Protein AF-A0A8T5H8L2-F1 (afdb_monomer)

Structure (mmCIF, N/CA/C/O backbone):
data_AF-A0A8T5H8L2-F1
#
_entry.id   AF-A0A8T5H8L2-F1
#
loop_
_atom_site.group_PDB
_atom_site.id
_atom_site.type_symbol
_atom_site.label_atom_id
_atom_site.label_alt_id
_atom_site.label_comp_id
_atom_site.label_asym_id
_atom_site.label_entity_id
_atom_site.label_seq_id
_atom_site.pdbx_PDB_ins_code
_atom_site.Cartn_x
_atom_site.Cartn_y
_atom_site.Cartn_z
_atom_site.occupancy
_atom_site.B_iso_or_equiv
_atom_site.auth_seq_id
_atom_site.auth_comp_id
_atom_site.auth_asym_id
_atom_site.auth_atom_id
_atom_site.pdbx_PDB_model_num
ATOM 1 N N . MET A 1 1 ? -27.333 22.807 86.575 1.00 48.19 1 MET A N 1
ATOM 2 C CA . MET A 1 1 ? -26.914 23.305 85.242 1.00 48.19 1 MET A CA 1
ATOM 3 C C . MET A 1 1 ? -27.199 22.240 84.184 1.00 48.19 1 MET A C 1
ATOM 5 O O . MET A 1 1 ? -26.615 21.167 84.299 1.00 48.19 1 MET A O 1
ATOM 9 N N . PRO A 1 2 ? -28.065 22.456 83.177 1.00 49.47 2 PRO A N 1
ATOM 10 C CA . PRO A 1 2 ? -28.245 21.473 82.115 1.00 49.47 2 PRO A CA 1
ATOM 11 C C . PRO A 1 2 ? -27.232 21.721 80.986 1.00 49.47 2 PRO A C 1
ATOM 13 O O . PRO A 1 2 ? -27.142 22.817 80.435 1.00 49.47 2 PRO A O 1
ATOM 16 N N . ARG A 1 3 ? -26.444 20.695 80.639 1.00 57.06 3 ARG A N 1
ATOM 17 C CA . ARG A 1 3 ? -25.504 20.734 79.507 1.00 57.06 3 ARG A CA 1
ATOM 18 C C . ARG A 1 3 ? -26.288 20.785 78.188 1.00 57.06 3 ARG A C 1
ATOM 20 O O . ARG A 1 3 ? -26.987 19.831 77.847 1.00 57.06 3 ARG A O 1
ATOM 27 N N 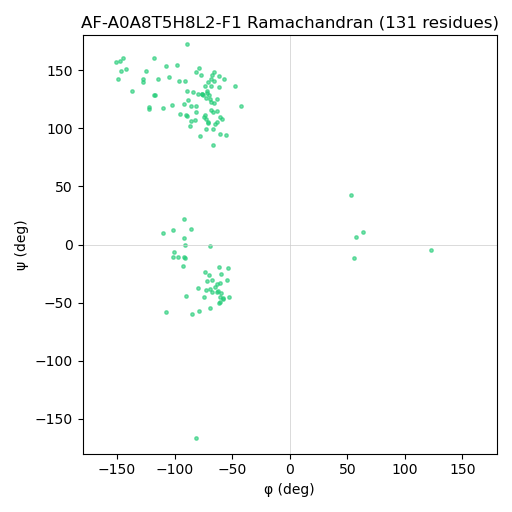. ARG A 1 4 ? -26.150 21.881 77.429 1.00 56.31 4 ARG A N 1
ATOM 28 C CA . ARG A 1 4 ? -26.648 21.995 76.045 1.00 56.31 4 ARG A CA 1
ATOM 29 C C . ARG A 1 4 ? -25.970 20.928 75.181 1.00 56.31 4 ARG A C 1
ATOM 31 O O . ARG A 1 4 ? -24.784 21.033 74.887 1.00 56.31 4 ARG A O 1
ATOM 38 N N . LYS A 1 5 ? -26.721 19.909 74.756 1.00 60.06 5 LYS A N 1
ATOM 39 C CA . LYS A 1 5 ? -26.264 18.968 73.725 1.00 60.06 5 LYS A CA 1
ATOM 40 C C . LYS A 1 5 ? -26.296 19.689 72.375 1.00 60.06 5 LYS A C 1
ATOM 42 O O . LYS A 1 5 ? -27.374 19.970 71.852 1.00 60.06 5 LYS A O 1
ATOM 47 N N . SER A 1 6 ? -25.132 20.023 71.824 1.00 62.78 6 SER A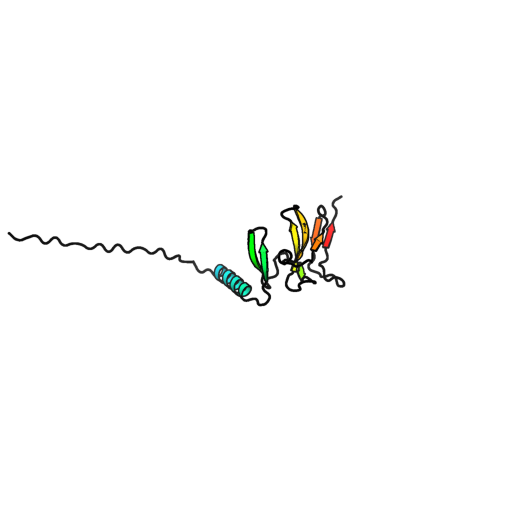 N 1
ATOM 48 C CA . SER A 1 6 ? -25.024 20.521 70.453 1.00 62.78 6 SER A CA 1
ATOM 49 C C . SER A 1 6 ? -25.370 19.385 69.486 1.00 62.78 6 SER A C 1
ATOM 51 O O . SER A 1 6 ? -24.791 18.301 69.529 1.00 62.78 6 SER A O 1
ATOM 53 N N . LYS A 1 7 ? -26.368 19.604 68.623 1.00 62.78 7 LYS A N 1
ATOM 54 C CA . LYS A 1 7 ? -26.701 18.660 67.551 1.00 62.78 7 LYS A CA 1
ATOM 55 C C . LYS A 1 7 ? -25.592 18.725 66.501 1.00 62.78 7 LYS A C 1
ATOM 57 O O . LYS A 1 7 ? -25.532 19.684 65.734 1.00 62.78 7 LYS A O 1
ATOM 62 N N . LEU A 1 8 ? -24.725 17.716 66.468 1.00 64.75 8 LEU A N 1
ATOM 63 C CA . LEU A 1 8 ? -23.799 17.506 65.358 1.00 64.75 8 LEU A CA 1
ATOM 64 C C . LEU A 1 8 ? -24.625 17.219 64.097 1.00 64.75 8 LEU A C 1
ATOM 66 O O . LEU A 1 8 ? -25.337 16.219 64.028 1.00 64.75 8 LEU A O 1
ATOM 70 N N . LYS A 1 9 ? -24.564 18.120 63.113 1.00 60.22 9 LYS A N 1
ATOM 71 C CA . LYS A 1 9 ? -25.113 17.884 61.775 1.00 60.22 9 LYS A CA 1
ATOM 72 C C . LYS A 1 9 ? -24.022 17.235 60.931 1.00 60.22 9 LYS A C 1
ATOM 74 O O . LYS A 1 9 ? -23.043 17.885 60.579 1.00 60.22 9 LYS A O 1
ATOM 79 N N . THR A 1 10 ? -24.189 15.964 60.597 1.00 63.88 10 THR A N 1
ATOM 80 C CA . THR A 1 10 ? -23.358 15.282 59.604 1.00 63.88 10 THR A CA 1
ATOM 81 C C . THR A 1 10 ? -23.761 15.752 58.208 1.00 63.88 10 THR A C 1
ATOM 83 O O . THR A 1 10 ? -24.844 15.443 57.717 1.00 63.88 10 THR A O 1
ATOM 86 N N . VAL A 1 11 ? -22.889 16.525 57.557 1.00 63.75 11 VAL A N 1
ATOM 87 C CA . VAL A 1 11 ? -23.055 16.906 56.149 1.00 63.75 11 VAL A CA 1
ATOM 88 C C . VAL A 1 11 ? -22.528 15.761 55.288 1.00 63.75 11 VAL A C 1
ATOM 90 O O . VAL A 1 11 ? -21.322 15.536 55.204 1.00 63.75 11 VAL A O 1
ATOM 93 N N . GLN A 1 12 ? -23.428 15.010 54.655 1.00 64.81 12 GLN A N 1
ATOM 94 C CA . GLN A 1 12 ? -23.047 13.998 53.671 1.00 64.81 12 GLN A CA 1
ATOM 95 C C . GLN A 1 12 ? -22.700 14.684 52.346 1.00 64.81 12 GLN A C 1
ATOM 97 O O . GLN A 1 12 ? -23.570 14.954 51.517 1.00 64.81 12 GLN A O 1
ATOM 102 N N . ILE A 1 13 ? -21.417 14.976 52.137 1.00 65.81 13 ILE A N 1
ATOM 103 C CA . ILE A 1 13 ? -20.921 15.457 50.845 1.00 65.81 13 ILE A CA 1
ATOM 104 C C . ILE A 1 13 ? -20.940 14.265 49.879 1.00 65.81 13 ILE A C 1
ATOM 106 O O . ILE A 1 13 ? -20.047 13.415 49.900 1.00 65.81 13 ILE A O 1
ATOM 110 N N . LYS A 1 14 ? -21.973 14.171 49.033 1.00 64.56 14 LYS A N 1
ATOM 111 C CA . LYS A 1 14 ? -21.997 13.202 47.928 1.00 64.56 14 LYS A CA 1
ATOM 112 C C . LYS A 1 14 ? -20.858 13.552 46.969 1.00 64.56 14 LYS A C 1
ATOM 114 O O . LYS A 1 14 ? -20.960 14.520 46.220 1.00 64.56 14 LYS A O 1
ATOM 119 N N . LYS A 1 15 ? -19.774 12.768 46.975 1.00 63.94 15 LYS A N 1
ATOM 120 C CA . LYS A 1 15 ? -18.749 12.833 45.923 1.00 63.94 15 LYS A CA 1
ATOM 121 C C . LYS A 1 15 ? -19.432 12.539 44.588 1.00 63.94 15 LYS A C 1
ATOM 123 O O . LYS A 1 15 ? -19.827 11.403 44.328 1.00 63.94 15 LYS A O 1
ATOM 128 N N . ILE A 1 16 ? -19.593 13.565 43.757 1.00 64.12 16 ILE A N 1
ATOM 129 C CA . ILE A 1 16 ? -20.076 13.421 42.385 1.00 64.12 16 ILE A CA 1
ATOM 130 C C . ILE A 1 16 ? -18.982 12.662 41.636 1.00 64.12 16 ILE A C 1
ATOM 132 O O . ILE A 1 16 ? -17.953 13.224 41.268 1.00 64.12 16 ILE A O 1
ATOM 136 N N . THR A 1 17 ? -19.161 11.354 41.467 1.00 65.81 17 THR A N 1
ATOM 137 C CA . THR A 1 17 ? -18.302 10.580 40.574 1.00 65.81 17 THR A CA 1
ATOM 138 C C . THR A 1 17 ? -18.666 11.002 39.158 1.00 65.81 17 THR A C 1
ATOM 140 O O . THR A 1 17 ? -19.743 10.678 38.658 1.00 65.81 17 THR A O 1
ATOM 143 N N . ALA A 1 18 ? -17.800 11.792 38.525 1.00 67.69 18 ALA A N 1
ATOM 144 C CA . ALA A 1 18 ? -17.937 12.147 37.121 1.00 67.69 18 ALA A CA 1
ATOM 145 C C . ALA A 1 18 ? -17.738 10.875 36.288 1.00 67.69 18 ALA A C 1
ATOM 147 O O . ALA A 1 18 ? -16.630 10.531 35.885 1.00 67.69 18 ALA A O 1
ATOM 148 N N . ARG A 1 19 ? -18.814 10.112 36.090 1.00 68.94 19 ARG A N 1
ATOM 149 C CA . ARG A 1 19 ? -18.804 8.982 35.165 1.00 68.94 19 ARG A CA 1
ATOM 150 C C . ARG A 1 19 ? -18.723 9.556 33.758 1.00 68.94 19 ARG A C 1
ATOM 152 O O . ARG A 1 19 ? -19.514 10.428 33.400 1.00 68.94 19 ARG A O 1
ATOM 159 N N . HIS A 1 20 ? -17.781 9.071 32.958 1.00 73.50 20 HIS A N 1
ATOM 160 C CA . HIS A 1 20 ? -17.726 9.425 31.546 1.00 73.50 20 HIS A CA 1
ATOM 161 C C . HIS A 1 20 ? -18.973 8.878 30.843 1.00 73.50 20 HIS A C 1
ATOM 163 O O . HIS A 1 20 ? -19.084 7.684 30.581 1.00 73.50 20 HIS A O 1
ATOM 169 N N . ILE A 1 21 ? -19.929 9.761 30.557 1.00 73.44 21 ILE A N 1
ATOM 170 C CA . ILE A 1 21 ? -21.130 9.430 29.792 1.00 73.44 21 ILE A CA 1
ATOM 171 C C . ILE A 1 21 ? -20.814 9.668 28.320 1.00 73.44 21 ILE A C 1
ATOM 173 O O . ILE A 1 21 ? -20.634 10.804 27.875 1.00 73.44 21 ILE A O 1
ATOM 177 N N . VAL A 1 22 ? -20.748 8.589 27.546 1.00 74.56 22 VAL A N 1
ATOM 178 C CA . VAL A 1 22 ? -20.639 8.685 26.092 1.00 74.56 22 VAL A CA 1
ATOM 179 C C . VAL A 1 22 ? -22.044 8.804 25.512 1.00 74.56 22 VAL A C 1
ATOM 181 O O . VAL A 1 22 ? -22.863 7.904 25.666 1.00 74.56 22 VAL A O 1
ATOM 184 N N . LYS A 1 23 ? -22.329 9.909 24.815 1.00 80.62 23 LYS A N 1
ATOM 185 C CA . LYS A 1 23 ? -23.581 10.056 24.060 1.00 80.62 23 LYS A CA 1
ATOM 186 C C . LYS A 1 23 ? -23.607 9.043 22.911 1.00 80.62 23 LYS A C 1
ATOM 188 O O . LYS A 1 23 ? -22.708 9.042 22.066 1.00 80.62 23 LYS A O 1
ATOM 193 N N . ILE A 1 24 ? -24.629 8.190 22.889 1.00 82.00 24 ILE A N 1
ATOM 194 C CA . ILE A 1 24 ? -24.816 7.151 21.872 1.00 82.00 24 ILE A CA 1
ATOM 195 C C . ILE A 1 24 ? -25.548 7.784 20.686 1.00 82.00 24 ILE A C 1
ATOM 197 O O . ILE A 1 24 ? -26.735 8.082 20.763 1.00 82.00 24 ILE A O 1
ATOM 201 N N . THR A 1 25 ? -24.830 8.022 19.591 1.00 91.69 25 THR A N 1
ATOM 202 C CA . THR A 1 25 ? -25.415 8.451 18.312 1.00 91.69 25 THR A CA 1
ATOM 203 C C . THR A 1 25 ? -25.374 7.300 17.312 1.00 91.69 25 THR A C 1
ATOM 205 O O . THR A 1 25 ? -24.478 6.456 17.378 1.00 91.69 25 THR A O 1
ATOM 208 N N . LYS A 1 26 ? -26.295 7.284 16.336 1.00 90.56 26 LYS A N 1
ATOM 209 C CA . LYS A 1 26 ? -26.309 6.267 15.264 1.00 90.56 26 LYS A CA 1
ATOM 210 C C . LYS A 1 26 ? -24.951 6.176 14.550 1.00 90.56 26 LYS A C 1
ATOM 212 O O . LYS A 1 26 ? -24.390 5.090 14.429 1.00 90.56 26 LYS A O 1
ATOM 217 N N . SER A 1 27 ? -24.357 7.321 14.212 1.00 89.25 27 SER A N 1
ATOM 218 C CA . SER A 1 27 ? -23.028 7.391 13.588 1.00 89.25 27 SER A CA 1
ATOM 219 C C . SER A 1 27 ? -21.927 6.761 14.444 1.00 89.25 27 SER A C 1
ATOM 221 O O . SER A 1 27 ? -21.087 6.027 13.930 1.00 89.25 27 SER A O 1
ATOM 223 N N . LYS A 1 28 ? -21.942 6.995 15.762 1.00 89.44 28 LYS A N 1
ATOM 224 C CA . LYS A 1 28 ? -20.940 6.435 16.673 1.00 89.44 28 LYS A CA 1
ATOM 225 C C . LYS A 1 28 ? -21.097 4.924 16.808 1.00 89.44 28 LYS A C 1
ATOM 227 O O . LYS A 1 28 ? -20.094 4.220 16.805 1.00 89.44 28 LYS A O 1
ATOM 232 N N . THR A 1 29 ? -22.334 4.421 16.836 1.00 91.12 29 THR A N 1
ATOM 233 C CA . THR A 1 29 ? -22.587 2.972 16.825 1.00 91.12 29 THR A CA 1
ATOM 234 C C . THR A 1 29 ? -22.144 2.307 15.523 1.00 91.12 29 THR A C 1
ATOM 236 O O . THR A 1 29 ? -21.605 1.208 15.566 1.00 91.12 29 THR A O 1
ATOM 239 N N . GLU A 1 30 ? -22.303 2.964 14.370 1.00 91.06 30 GLU A N 1
ATOM 240 C CA . GLU A 1 30 ? -21.830 2.435 13.083 1.00 91.06 30 GLU A CA 1
ATOM 241 C C . GLU A 1 30 ? -20.305 2.380 12.991 1.00 91.06 30 GLU A C 1
ATOM 243 O O . GLU A 1 30 ? -19.766 1.396 12.488 1.00 91.06 30 GLU A O 1
ATOM 248 N N . ILE A 1 31 ? -19.605 3.407 13.483 1.00 87.88 31 ILE A N 1
ATOM 249 C CA . ILE A 1 31 ? -18.136 3.409 13.556 1.00 87.88 31 ILE A CA 1
ATOM 250 C C . ILE A 1 31 ? -17.664 2.248 14.432 1.00 87.88 31 ILE A C 1
ATOM 252 O O . ILE A 1 31 ? -16.851 1.444 13.989 1.00 87.88 31 ILE A O 1
ATOM 256 N N . PHE A 1 32 ? -18.245 2.111 15.624 1.00 88.00 32 PHE A N 1
ATOM 257 C CA . PHE A 1 32 ? -17.871 1.059 16.567 1.00 88.00 32 PHE A CA 1
ATOM 258 C C . PHE A 1 32 ? -18.138 -0.345 16.003 1.00 88.00 32 PHE A C 1
ATOM 260 O O . PHE A 1 32 ? -17.310 -1.239 16.138 1.00 88.00 32 PHE A O 1
ATOM 267 N N . LYS A 1 33 ? -19.264 -0.542 15.298 1.00 89.38 33 LYS A N 1
ATOM 268 C CA . LYS A 1 33 ? -19.555 -1.798 14.586 1.00 89.38 33 LYS A CA 1
ATOM 269 C C . LYS A 1 33 ? -18.501 -2.108 13.523 1.00 89.38 33 LYS A C 1
ATOM 271 O O . LYS A 1 33 ? -1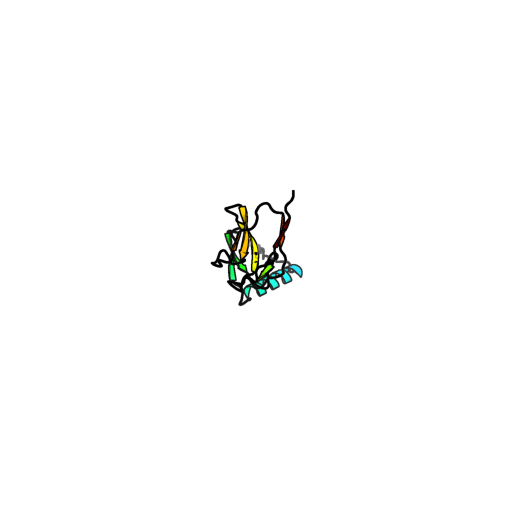8.051 -3.245 13.446 1.00 89.38 33 LYS A O 1
ATOM 276 N N . LYS A 1 34 ? -18.097 -1.116 12.721 1.00 86.38 34 LYS A N 1
ATOM 277 C CA . LYS A 1 34 ? -17.050 -1.289 11.697 1.00 86.38 34 LYS A CA 1
ATOM 278 C C . LYS A 1 34 ? -15.703 -1.652 12.316 1.00 86.38 34 LYS A C 1
ATOM 280 O O . LYS A 1 34 ? -15.023 -2.520 11.781 1.00 86.38 34 LYS A O 1
ATOM 285 N N . GLU A 1 35 ? -15.345 -1.019 13.432 1.00 84.44 35 GLU A N 1
ATOM 286 C CA . GLU A 1 35 ? -14.136 -1.352 14.188 1.00 84.44 35 GLU A CA 1
ATOM 287 C C . GLU A 1 35 ? -14.189 -2.798 14.695 1.00 84.44 35 GLU A C 1
ATOM 289 O O . GLU A 1 35 ? -13.268 -3.559 14.423 1.00 84.44 35 GLU A O 1
ATOM 294 N N . ILE A 1 36 ? -15.282 -3.217 15.345 1.00 87.69 36 ILE A N 1
ATOM 295 C CA . ILE A 1 36 ? -15.435 -4.598 15.841 1.00 87.69 36 ILE A CA 1
ATOM 296 C C . ILE A 1 36 ? -15.315 -5.621 14.705 1.00 87.69 36 ILE A C 1
ATOM 298 O O . ILE A 1 36 ? -14.589 -6.599 14.854 1.00 87.69 36 ILE A O 1
ATOM 302 N N . VAL A 1 37 ? -15.989 -5.393 13.571 1.00 84.75 37 VAL A N 1
ATOM 303 C CA . VAL A 1 37 ? -15.890 -6.285 12.400 1.00 84.75 37 VAL A CA 1
ATOM 304 C C . VAL A 1 37 ? -14.440 -6.397 11.933 1.00 84.75 37 VAL A C 1
ATOM 306 O O . VAL A 1 37 ? -13.936 -7.498 11.774 1.00 84.75 37 VAL A O 1
ATOM 309 N N . GLN A 1 38 ? -13.735 -5.271 11.817 1.00 78.00 38 GLN A N 1
ATOM 310 C CA . GLN A 1 38 ? -12.329 -5.251 11.415 1.00 78.00 38 GLN A CA 1
ATOM 311 C C . GLN A 1 38 ? -11.408 -6.024 12.374 1.00 78.00 38 GLN A C 1
ATOM 313 O O . GLN A 1 38 ? -10.424 -6.603 11.922 1.00 78.00 38 GLN A O 1
ATOM 318 N N . TYR A 1 39 ? -11.705 -6.036 13.676 1.00 81.50 39 TYR A N 1
ATOM 319 C CA . TYR A 1 39 ? -10.960 -6.828 14.663 1.00 81.50 39 TYR A CA 1
ATOM 320 C C . TYR A 1 39 ? -11.228 -8.333 14.556 1.00 81.50 39 TYR A C 1
ATOM 322 O O . TYR A 1 39 ? -10.344 -9.124 14.870 1.00 81.50 39 TYR A O 1
ATOM 330 N N . LEU A 1 40 ? -12.437 -8.722 14.148 1.00 82.06 40 LEU A N 1
ATOM 331 C CA . LEU A 1 40 ? -12.861 -10.121 14.037 1.00 82.06 40 LEU A CA 1
ATOM 332 C C . LEU A 1 40 ? -12.605 -10.723 12.643 1.00 82.06 40 LEU A C 1
ATOM 334 O O . LEU A 1 40 ? -12.904 -11.894 12.418 1.00 82.06 40 LEU A O 1
ATOM 338 N N . ASP A 1 41 ? -12.053 -9.949 11.707 1.00 78.94 41 ASP A N 1
ATOM 339 C CA . ASP A 1 41 ? -11.689 -10.434 10.379 1.00 78.94 41 ASP A CA 1
ATOM 340 C C . ASP A 1 41 ? -10.538 -11.452 10.472 1.00 78.94 41 ASP A C 1
ATOM 342 O O . ASP A 1 41 ? -9.397 -11.091 10.756 1.00 78.94 41 ASP A O 1
ATOM 346 N N . ASN A 1 42 ? -10.799 -12.717 10.121 1.00 76.00 42 ASN A N 1
ATOM 347 C CA . ASN A 1 42 ? -9.769 -13.771 10.054 1.00 76.00 42 ASN A CA 1
ATOM 348 C C . ASN A 1 42 ? -8.631 -13.455 9.062 1.00 76.00 42 ASN A C 1
ATOM 350 O O . ASN A 1 42 ? -7.522 -13.958 9.207 1.00 76.00 42 ASN A O 1
ATOM 354 N N . ASN A 1 43 ? -8.910 -12.623 8.053 1.00 72.56 43 ASN A N 1
ATOM 355 C CA . ASN A 1 43 ? -7.930 -12.160 7.065 1.00 72.56 43 ASN A CA 1
ATOM 356 C C . ASN A 1 43 ? -7.263 -10.833 7.471 1.00 72.56 43 ASN A C 1
ATOM 358 O O . ASN A 1 43 ? -6.536 -10.241 6.671 1.00 72.56 43 ASN A O 1
ATOM 362 N N . GLY A 1 44 ? -7.548 -10.324 8.673 1.00 73.81 44 GLY A N 1
ATOM 363 C CA . GLY A 1 44 ? -6.917 -9.124 9.193 1.00 73.81 44 GLY A CA 1
ATOM 364 C C . GLY A 1 44 ? -5.439 -9.360 9.486 1.00 73.81 44 GLY A C 1
ATOM 365 O O . GLY A 1 44 ? -5.060 -10.378 10.059 1.00 73.81 44 GLY A O 1
ATOM 366 N N . PHE A 1 45 ? -4.592 -8.411 9.098 1.00 74.50 45 PHE A N 1
ATOM 367 C CA . PHE A 1 45 ? -3.156 -8.464 9.356 1.00 74.50 45 PHE A CA 1
ATOM 368 C C . PHE A 1 45 ? -2.683 -7.214 10.097 1.00 74.50 45 PHE A C 1
ATOM 370 O O . PHE A 1 45 ? -3.240 -6.122 9.949 1.00 74.50 45 PHE A O 1
ATOM 377 N N . LEU A 1 46 ? -1.643 -7.370 10.917 1.00 77.94 46 LEU A N 1
ATOM 378 C CA . LEU A 1 46 ? -0.977 -6.241 11.556 1.00 77.94 46 LEU A CA 1
ATOM 379 C C . LEU A 1 46 ? -0.089 -5.542 10.528 1.00 77.94 46 LEU A C 1
ATOM 381 O O . LEU A 1 46 ? 0.718 -6.200 9.880 1.00 77.94 46 LEU A O 1
ATOM 385 N N . SER A 1 47 ? -0.224 -4.222 10.417 1.00 76.50 47 SER A N 1
ATOM 386 C CA . SER A 1 47 ? 0.638 -3.407 9.567 1.00 76.50 47 SER A CA 1
ATOM 387 C C . SER A 1 47 ? 1.277 -2.238 10.294 1.00 76.50 47 SER A C 1
ATOM 389 O O . SER A 1 47 ? 0.630 -1.585 11.117 1.00 76.50 47 SER A O 1
ATOM 391 N N . TRP A 1 48 ? 2.527 -1.910 9.981 1.00 78.81 48 TRP A N 1
ATOM 392 C CA . TRP A 1 48 ? 3.173 -0.733 10.565 1.00 78.81 48 TRP A CA 1
ATOM 393 C C . TRP A 1 48 ? 2.789 0.582 9.863 1.00 78.81 48 TRP A C 1
ATOM 395 O O . TRP A 1 48 ? 3.116 0.832 8.698 1.00 78.81 48 TRP A O 1
ATOM 405 N N . SER A 1 49 ? 2.185 1.515 10.606 1.00 75.19 49 SER A N 1
ATOM 406 C CA . SER A 1 49 ? 1.973 2.890 10.148 1.00 75.19 49 SER A CA 1
ATOM 407 C C . SER A 1 49 ? 3.177 3.765 10.455 1.00 75.19 49 SER A C 1
ATOM 409 O O . SER A 1 49 ? 3.319 4.319 11.546 1.00 75.19 49 SER A O 1
ATOM 411 N N . SER A 1 50 ? 3.997 4.027 9.438 1.00 74.69 50 SER A N 1
ATOM 412 C CA . SER A 1 50 ? 5.096 4.998 9.545 1.00 74.69 50 SER A CA 1
ATOM 413 C C . SER A 1 50 ? 4.608 6.432 9.850 1.00 74.69 50 SER A C 1
ATOM 415 O O . SER A 1 50 ? 5.376 7.268 10.327 1.00 74.69 50 SER A O 1
ATOM 417 N N . LYS A 1 51 ? 3.325 6.750 9.593 1.00 74.31 51 LYS A N 1
ATOM 418 C CA . LYS A 1 51 ? 2.740 8.061 9.925 1.00 74.31 51 LYS A CA 1
ATOM 419 C C . LYS A 1 51 ? 2.478 8.227 11.409 1.00 74.31 51 LYS A C 1
ATOM 421 O O . LYS A 1 51 ? 2.778 9.291 11.943 1.00 74.31 51 LYS A O 1
ATOM 426 N N . GLU A 1 52 ? 1.900 7.208 12.022 1.00 79.69 52 GLU A N 1
ATOM 427 C CA . GLU A 1 52 ? 1.435 7.254 13.409 1.00 79.69 52 GLU A CA 1
ATOM 428 C C . GLU A 1 52 ? 2.413 6.575 14.371 1.00 79.69 52 GLU A C 1
ATOM 430 O O . GLU A 1 52 ? 2.237 6.686 15.580 1.00 79.69 52 GLU A O 1
ATOM 435 N N . LYS A 1 53 ? 3.460 5.929 13.834 1.00 79.19 53 LYS A N 1
ATOM 436 C CA . LYS A 1 53 ? 4.442 5.116 14.565 1.00 79.19 53 LYS A CA 1
ATOM 437 C C . LYS A 1 53 ? 3.765 4.044 15.427 1.00 79.19 53 LYS A C 1
ATOM 439 O O . LYS A 1 53 ? 4.116 3.861 16.589 1.00 79.19 53 LYS A O 1
ATOM 444 N N . LYS A 1 54 ? 2.749 3.389 14.867 1.00 81.19 54 LYS A N 1
ATOM 445 C CA . LYS A 1 54 ? 1.928 2.379 15.540 1.00 81.19 54 LYS A CA 1
ATOM 446 C C . LYS A 1 54 ? 1.582 1.262 14.569 1.00 81.19 54 LYS A C 1
ATOM 448 O O . LYS A 1 54 ? 1.457 1.512 13.368 1.00 81.19 54 LYS A O 1
ATOM 453 N N . TYR A 1 55 ? 1.386 0.064 15.106 1.00 80.00 55 TYR A N 1
ATOM 454 C CA . TYR A 1 55 ? 0.760 -1.019 14.364 1.00 80.00 55 TYR A CA 1
ATOM 455 C C . TYR A 1 55 ? -0.740 -0.755 14.230 1.00 80.00 55 TYR A C 1
ATOM 457 O O . TYR A 1 55 ? -1.400 -0.331 15.180 1.00 80.00 55 TYR A O 1
ATOM 465 N N . LEU A 1 56 ? -1.259 -0.984 13.034 1.00 76.56 56 LEU A N 1
ATOM 466 C CA . LEU A 1 56 ? -2.662 -0.896 12.676 1.00 76.56 56 LEU A CA 1
ATOM 467 C C . LEU A 1 56 ? -3.110 -2.280 12.232 1.00 76.56 56 LEU A C 1
ATOM 469 O O . LEU A 1 56 ? -2.486 -2.873 11.355 1.00 76.56 56 LEU A O 1
ATOM 473 N N . ILE A 1 57 ? -4.207 -2.770 12.797 1.00 76.50 57 ILE A N 1
ATOM 474 C CA . ILE A 1 57 ? -4.875 -3.961 12.273 1.00 76.50 57 ILE A CA 1
ATOM 475 C C . ILE A 1 57 ? -5.571 -3.526 10.991 1.00 76.50 57 ILE A C 1
ATOM 477 O O . ILE A 1 57 ? -6.495 -2.718 11.044 1.00 76.50 57 ILE A O 1
ATOM 481 N N . LEU A 1 58 ? -5.104 -3.991 9.838 1.00 69.88 58 LEU A N 1
ATOM 482 C CA . LEU A 1 58 ? -5.794 -3.812 8.568 1.00 69.88 58 LEU A CA 1
ATOM 483 C C . LEU A 1 58 ? -6.621 -5.072 8.317 1.00 69.88 58 LEU A C 1
ATOM 485 O O . LEU A 1 58 ? -6.067 -6.149 8.135 1.00 69.88 58 LEU A O 1
ATOM 489 N N . GLY A 1 59 ? -7.945 -4.930 8.364 1.00 64.12 59 GLY A N 1
ATOM 490 C CA . GLY A 1 59 ? -8.889 -5.989 7.995 1.00 64.12 59 GLY A CA 1
ATOM 491 C C . GLY A 1 59 ? -9.107 -6.079 6.483 1.00 64.12 59 GLY A C 1
ATOM 492 O O . GLY A 1 59 ? -8.433 -5.412 5.696 1.00 64.12 59 GLY A O 1
ATOM 493 N N . THR A 1 60 ? -10.143 -6.818 6.084 1.00 58.72 60 THR A N 1
ATOM 494 C CA . THR A 1 60 ? -10.655 -6.859 4.696 1.00 58.72 60 THR A CA 1
ATOM 495 C C . THR A 1 60 ? -11.332 -5.561 4.257 1.00 58.72 60 THR A C 1
ATOM 497 O O . THR A 1 60 ? -11.746 -5.424 3.105 1.00 58.72 60 THR A O 1
ATOM 500 N N . ASN A 1 61 ? -11.420 -4.571 5.148 1.00 59.91 61 ASN A N 1
ATOM 501 C CA . ASN A 1 61 ? -11.736 -3.207 4.765 1.00 59.91 61 ASN A CA 1
ATOM 502 C C . ASN A 1 61 ? -10.649 -2.703 3.812 1.00 59.91 61 ASN A C 1
ATOM 504 O O . ASN A 1 61 ? -9.609 -2.201 4.244 1.00 59.91 61 ASN A O 1
ATOM 508 N N . SER A 1 62 ? -10.929 -2.829 2.511 1.00 61.41 62 SER A N 1
ATOM 509 C CA . SER A 1 62 ? -10.098 -2.334 1.418 1.00 61.41 62 SER A CA 1
ATOM 510 C C . SER A 1 62 ? -9.601 -0.936 1.791 1.00 61.41 62 SER A C 1
ATOM 512 O O . SER A 1 62 ? -10.446 -0.057 2.049 1.00 61.41 62 SER A O 1
ATOM 514 N N . PRO A 1 63 ? -8.280 -0.684 1.898 1.00 69.69 63 PRO A N 1
ATOM 515 C CA . PRO A 1 63 ? -7.789 0.663 2.124 1.00 69.69 63 PRO A CA 1
ATOM 516 C C . PRO A 1 63 ? -8.494 1.604 1.148 1.00 69.69 63 PRO A C 1
ATOM 518 O O . PRO A 1 63 ? -8.620 1.304 -0.033 1.00 69.69 63 PRO A O 1
ATOM 521 N N . LYS A 1 64 ? -8.950 2.780 1.600 1.00 72.25 64 LYS A N 1
ATOM 522 C CA . LYS A 1 64 ? -9.710 3.716 0.735 1.00 72.25 64 LYS A CA 1
ATOM 523 C C . LYS A 1 64 ? -8.992 4.061 -0.584 1.00 72.25 64 LYS A C 1
ATOM 525 O O . LYS A 1 64 ? -9.617 4.549 -1.520 1.00 72.25 64 LYS A O 1
ATOM 530 N N . LYS A 1 65 ? -7.669 3.862 -0.630 1.00 81.06 65 LYS A N 1
ATOM 531 C CA . LYS A 1 65 ? -6.776 4.101 -1.773 1.00 81.06 65 LYS A CA 1
ATOM 532 C C . LYS A 1 65 ? -6.219 2.814 -2.404 1.00 81.06 65 LYS A C 1
ATOM 534 O O . LYS A 1 65 ? -5.296 2.906 -3.212 1.00 81.06 65 LYS A O 1
ATOM 539 N N . GLY A 1 66 ? -6.726 1.653 -2.012 1.00 85.12 66 GLY A N 1
ATOM 540 C CA . GLY A 1 66 ? -6.403 0.371 -2.612 1.00 85.12 66 GLY A CA 1
ATOM 541 C C . GLY A 1 66 ? -6.948 0.272 -4.029 1.00 85.12 66 GLY A C 1
ATOM 542 O O . GLY A 1 66 ? -8.003 0.833 -4.357 1.00 85.12 66 GLY A O 1
ATOM 543 N N . LEU A 1 67 ? -6.161 -0.357 -4.896 1.00 88.38 67 LEU A N 1
ATOM 544 C CA . LEU A 1 67 ? -6.459 -0.461 -6.319 1.00 88.38 67 LEU A CA 1
ATOM 545 C C . LEU A 1 67 ? -6.877 -1.876 -6.686 1.00 88.38 67 LEU A C 1
ATOM 547 O O . LEU A 1 67 ? -7.959 -2.068 -7.230 1.00 88.38 67 LEU A O 1
ATOM 551 N N . VAL A 1 68 ? -5.998 -2.837 -6.417 1.00 89.12 68 VAL A N 1
ATOM 552 C CA . VAL A 1 68 ? -6.125 -4.246 -6.800 1.00 89.12 68 VAL A CA 1
ATOM 553 C C . VAL A 1 68 ? -5.485 -5.087 -5.699 1.00 89.12 68 VAL A C 1
ATOM 555 O O . VAL A 1 68 ? -4.531 -4.635 -5.069 1.00 89.12 68 VAL A O 1
ATOM 558 N N . GLN A 1 69 ? -5.975 -6.303 -5.470 1.00 88.75 69 GLN A N 1
ATOM 559 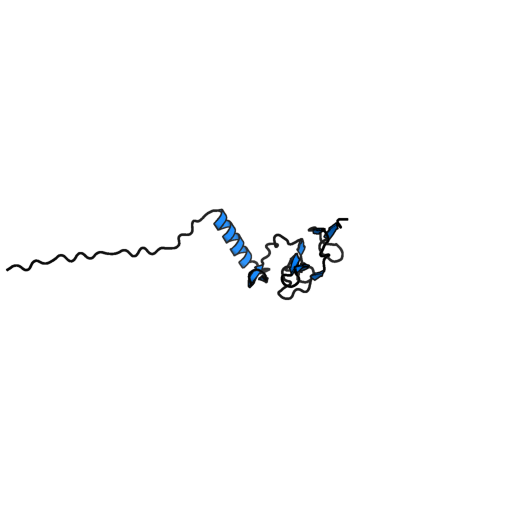C CA . GLN A 1 69 ? -5.342 -7.249 -4.550 1.00 88.75 69 GLN A CA 1
ATOM 560 C C . GLN A 1 69 ? -3.887 -7.540 -4.941 1.00 88.75 69 GLN A C 1
ATOM 562 O O . GLN A 1 69 ? -3.531 -7.615 -6.117 1.00 88.75 69 GLN A O 1
ATOM 567 N N . CYS A 1 70 ? -3.025 -7.690 -3.942 1.00 89.00 70 CYS A N 1
ATOM 568 C CA . CYS A 1 70 ? -1.613 -7.954 -4.161 1.00 89.00 70 CYS A CA 1
ATOM 569 C C . CYS A 1 70 ? -1.399 -9.394 -4.662 1.00 89.00 70 CYS A C 1
ATOM 571 O O . CYS A 1 70 ? -1.813 -10.331 -3.978 1.00 89.00 70 CYS A O 1
ATOM 573 N N . PRO A 1 71 ? -0.710 -9.603 -5.801 1.00 88.38 71 PRO A N 1
ATOM 574 C CA . PRO A 1 71 ? -0.479 -10.945 -6.331 1.00 88.38 71 PRO A CA 1
ATOM 575 C C . PRO A 1 71 ? 0.496 -11.777 -5.485 1.00 88.38 71 PRO A C 1
ATOM 577 O O . PRO A 1 71 ? 0.398 -13.000 -5.502 1.00 88.38 71 PRO A O 1
ATOM 580 N N . GLU A 1 72 ? 1.406 -11.136 -4.742 1.00 87.88 72 GLU A N 1
ATOM 581 C CA . GLU A 1 72 ? 2.391 -11.830 -3.900 1.00 87.88 72 GLU A CA 1
ATOM 582 C C . GLU A 1 72 ? 1.782 -12.311 -2.582 1.00 87.88 72 GLU A C 1
ATOM 584 O O . GLU A 1 72 ? 1.819 -13.498 -2.278 1.00 87.88 72 GLU A O 1
ATOM 589 N N . CYS A 1 73 ? 1.203 -11.397 -1.795 1.00 83.69 73 CYS A N 1
ATOM 590 C CA . CYS A 1 73 ? 0.712 -11.737 -0.459 1.00 83.69 73 CYS A CA 1
ATOM 591 C C . CYS A 1 73 ? -0.763 -12.150 -0.418 1.00 83.69 73 CYS A C 1
ATOM 593 O O . CYS A 1 73 ? -1.160 -12.750 0.570 1.00 83.69 73 CYS A O 1
ATOM 595 N N . LYS A 1 74 ? -1.578 -11.824 -1.437 1.00 83.56 74 LYS A N 1
ATOM 596 C CA . LYS A 1 74 ? -3.038 -12.080 -1.540 1.00 83.56 74 LYS A CA 1
ATOM 597 C C . LYS A 1 74 ? -3.926 -11.527 -0.413 1.00 83.56 74 LYS A C 1
ATOM 599 O O . LYS A 1 74 ? -5.138 -11.489 -0.571 1.00 83.56 74 LYS A O 1
ATOM 604 N N . VAL A 1 75 ? -3.337 -11.077 0.689 1.00 81.81 75 VAL A N 1
ATOM 605 C CA . VAL A 1 75 ? -4.020 -10.497 1.847 1.00 81.81 75 VAL A CA 1
ATOM 606 C C . VAL A 1 75 ? -4.159 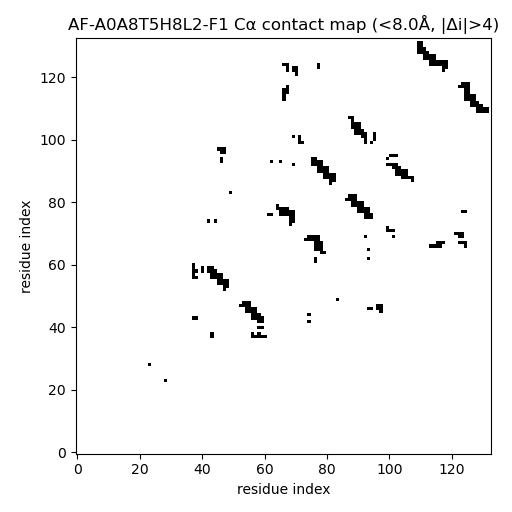-8.980 1.687 1.00 81.81 75 VAL A C 1
ATOM 608 O O . VAL A 1 75 ? -5.218 -8.414 1.936 1.00 81.81 75 VAL A O 1
ATOM 611 N N . GLY A 1 76 ? -3.087 -8.310 1.256 1.00 83.88 76 GLY A N 1
ATOM 612 C CA . GLY A 1 76 ? -3.063 -6.859 1.083 1.00 83.88 76 GLY A CA 1
ATOM 613 C C . GLY A 1 76 ? -3.513 -6.390 -0.301 1.00 83.88 76 GLY A C 1
ATOM 614 O O . GLY A 1 76 ? -3.660 -7.170 -1.242 1.00 83.88 76 GLY A O 1
ATOM 615 N N . GLU A 1 77 ? -3.652 -5.075 -0.450 1.00 88.31 77 GLU A N 1
ATOM 616 C CA . GLU A 1 77 ? -3.977 -4.417 -1.719 1.00 88.31 77 GLU A CA 1
ATOM 617 C C . GLU A 1 77 ? -2.806 -3.548 -2.189 1.00 88.31 77 GLU A C 1
ATOM 619 O O . GLU A 1 77 ? -2.123 -2.897 -1.394 1.00 88.31 77 GLU A O 1
ATOM 624 N N . LEU A 1 78 ? -2.575 -3.517 -3.500 1.00 90.44 78 LEU A N 1
ATOM 625 C CA . LEU A 1 78 ? -1.634 -2.611 -4.145 1.00 90.44 78 LEU A CA 1
ATOM 626 C C . LEU A 1 78 ? -2.185 -1.187 -4.123 1.00 90.44 78 LEU A C 1
ATOM 628 O O . LEU A 1 78 ? -3.321 -0.921 -4.529 1.00 90.44 78 LEU A O 1
ATOM 632 N N . MET A 1 79 ? -1.350 -0.255 -3.680 1.00 90.50 79 MET A N 1
ATOM 633 C CA . MET A 1 79 ? -1.673 1.160 -3.587 1.00 90.50 79 MET A CA 1
ATOM 634 C C . MET A 1 79 ? -0.453 2.031 -3.889 1.00 90.50 79 MET A C 1
ATOM 636 O O . MET A 1 79 ? 0.700 1.610 -3.804 1.00 90.50 79 MET A O 1
ATOM 640 N N . VAL A 1 80 ? -0.707 3.295 -4.228 1.00 90.75 80 VAL A N 1
ATOM 641 C CA . VAL A 1 80 ? 0.367 4.276 -4.409 1.00 90.75 80 VAL A CA 1
ATOM 642 C C . VAL A 1 80 ? 0.792 4.802 -3.043 1.00 90.75 80 VAL A C 1
ATOM 644 O O . VAL A 1 80 ? 0.036 5.505 -2.364 1.00 90.75 80 VAL A O 1
ATOM 647 N N . ILE A 1 81 ? 2.026 4.490 -2.662 1.00 88.94 81 ILE A N 1
ATOM 648 C CA . ILE A 1 81 ? 2.639 4.890 -1.399 1.00 88.94 81 ILE A CA 1
ATOM 649 C C . ILE A 1 81 ? 3.643 6.008 -1.677 1.00 88.94 81 ILE A C 1
ATOM 651 O O . ILE A 1 81 ? 4.325 6.040 -2.703 1.00 88.94 81 ILE A O 1
ATOM 655 N N . ARG A 1 82 ? 3.738 6.964 -0.752 1.00 88.44 82 ARG A N 1
ATOM 656 C CA . ARG A 1 82 ? 4.802 7.968 -0.744 1.00 88.44 82 ARG A CA 1
ATOM 657 C C . ARG A 1 82 ? 5.720 7.692 0.436 1.00 88.44 82 ARG A C 1
ATOM 659 O O . ARG A 1 82 ? 5.278 7.772 1.580 1.00 88.44 82 ARG A O 1
ATOM 666 N N . SER A 1 83 ? 6.984 7.386 0.155 1.00 87.56 83 SER A N 1
ATOM 667 C CA . SER A 1 83 ? 7.986 7.164 1.198 1.00 87.56 83 SER A CA 1
ATOM 668 C C . SER A 1 83 ? 8.165 8.432 2.028 1.00 87.56 83 SER A C 1
ATOM 670 O O . SER A 1 83 ? 8.264 9.527 1.470 1.00 87.56 83 SER A O 1
ATOM 672 N N . ARG A 1 84 ? 8.230 8.302 3.356 1.00 85.44 84 ARG A N 1
ATOM 673 C CA . ARG A 1 84 ? 8.527 9.440 4.242 1.00 85.44 84 ARG A CA 1
ATOM 674 C C . ARG A 1 84 ? 9.992 9.854 4.143 1.00 85.44 84 ARG A C 1
ATOM 676 O O . ARG A 1 84 ? 10.270 11.047 4.105 1.00 85.44 84 ARG A O 1
ATOM 683 N N . THR A 1 85 ? 10.892 8.875 4.042 1.00 88.00 85 THR A N 1
ATOM 684 C CA . THR A 1 85 ? 12.345 9.083 4.000 1.00 88.00 85 THR A CA 1
ATOM 685 C C . THR A 1 85 ? 12.769 9.742 2.694 1.00 88.00 85 THR A C 1
ATOM 687 O O . THR A 1 85 ? 13.361 10.813 2.702 1.00 88.00 85 THR A O 1
ATOM 690 N N . THR A 1 86 ? 12.409 9.150 1.549 1.00 90.44 86 THR A N 1
ATOM 691 C CA . THR A 1 86 ? 12.864 9.649 0.238 1.00 90.44 86 THR A CA 1
ATOM 692 C C . THR A 1 86 ? 11.900 10.648 -0.397 1.00 90.44 86 THR A C 1
ATOM 694 O O . THR A 1 86 ? 12.224 11.249 -1.418 1.00 90.44 86 THR A O 1
ATOM 697 N N . ARG A 1 87 ? 10.687 10.808 0.155 1.00 89.69 87 ARG A N 1
ATOM 698 C CA . ARG A 1 87 ? 9.578 11.605 -0.413 1.00 89.69 87 ARG A CA 1
ATOM 699 C C . ARG A 1 87 ? 9.140 11.178 -1.820 1.00 89.69 87 ARG A C 1
ATOM 701 O O . ARG A 1 87 ? 8.273 11.847 -2.396 1.00 89.69 87 ARG A O 1
ATOM 708 N N . LYS A 1 88 ? 9.680 10.072 -2.343 1.00 92.06 88 LYS A N 1
ATOM 709 C CA . LYS A 1 88 ? 9.360 9.488 -3.647 1.00 92.06 88 LYS A CA 1
ATOM 710 C C . LYS A 1 88 ? 8.082 8.653 -3.571 1.00 92.06 88 LYS A C 1
ATOM 712 O O . LYS A 1 88 ? 7.751 8.083 -2.529 1.00 92.06 88 LYS A O 1
ATOM 717 N N . ARG A 1 89 ? 7.347 8.612 -4.677 1.00 92.25 89 ARG A N 1
ATOM 718 C CA . ARG A 1 89 ? 6.158 7.783 -4.878 1.00 92.25 89 ARG A CA 1
ATOM 719 C C . ARG A 1 89 ? 6.560 6.443 -5.473 1.00 92.25 89 ARG A C 1
ATOM 721 O O . ARG A 1 89 ? 7.408 6.392 -6.360 1.00 92.25 89 ARG A O 1
ATOM 728 N N . PHE A 1 90 ? 5.930 5.380 -5.020 1.00 92.56 90 PHE A N 1
ATOM 729 C CA . PHE A 1 90 ? 6.100 4.042 -5.564 1.00 92.56 90 PHE A CA 1
ATOM 730 C C . PHE A 1 90 ? 4.779 3.287 -5.426 1.00 92.56 90 PHE A C 1
ATOM 732 O O . PHE A 1 90 ? 3.913 3.673 -4.635 1.00 92.56 90 PHE A O 1
ATOM 739 N N . MET A 1 91 ? 4.592 2.255 -6.236 1.00 92.25 91 MET A N 1
ATOM 740 C CA . MET A 1 91 ? 3.490 1.322 -6.050 1.00 92.25 91 MET A CA 1
ATOM 741 C C . MET A 1 91 ? 3.953 0.296 -5.027 1.00 92.25 91 MET A C 1
ATOM 743 O O . MET A 1 91 ? 5.056 -0.223 -5.170 1.00 92.25 91 MET A O 1
ATOM 747 N N . GLY A 1 92 ? 3.149 0.020 -4.010 1.00 91.50 92 GLY A N 1
ATOM 748 C CA . GLY A 1 92 ? 3.483 -0.965 -2.988 1.00 91.50 92 GLY A CA 1
ATOM 749 C C . GLY A 1 92 ? 2.239 -1.607 -2.397 1.00 91.50 92 GLY A C 1
ATOM 750 O O . GLY A 1 92 ? 1.146 -1.040 -2.462 1.00 91.50 92 GLY A O 1
ATOM 751 N N . CYS A 1 93 ? 2.404 -2.797 -1.829 1.00 90.25 93 CYS A N 1
ATOM 752 C CA . CYS A 1 93 ? 1.352 -3.425 -1.040 1.00 90.25 93 CYS A CA 1
ATOM 753 C C . CYS A 1 93 ? 1.077 -2.623 0.244 1.00 90.25 93 CYS A C 1
ATOM 755 O O . CYS A 1 93 ? 1.995 -2.053 0.838 1.00 90.25 93 CYS A O 1
ATOM 757 N N . SER A 1 94 ? -0.167 -2.623 0.720 1.00 85.62 94 SER A N 1
ATOM 758 C CA . SER A 1 94 ? -0.508 -2.138 2.063 1.00 85.62 94 SER A CA 1
ATOM 759 C C . SER A 1 94 ? 0.315 -2.821 3.166 1.00 85.62 94 SER A C 1
ATOM 761 O O . SER A 1 94 ? 0.648 -2.171 4.152 1.00 85.62 94 SER A O 1
ATOM 763 N N . ASN A 1 95 ? 0.714 -4.081 2.957 1.00 85.31 95 ASN A N 1
ATOM 764 C CA . ASN A 1 95 ? 1.552 -4.872 3.863 1.00 85.31 95 ASN A CA 1
ATOM 765 C C . ASN A 1 95 ? 3.069 -4.782 3.577 1.00 85.31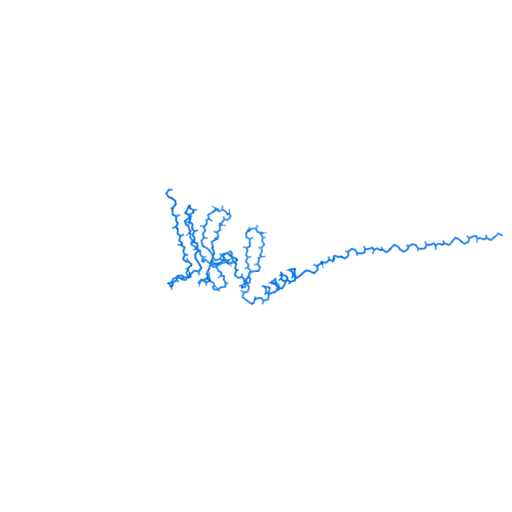 95 ASN A C 1
ATOM 767 O O . ASN A 1 95 ? 3.830 -5.699 3.884 1.00 85.31 95 ASN A O 1
ATOM 771 N N . PHE A 1 96 ? 3.529 -3.730 2.893 1.00 84.12 96 PHE A N 1
ATOM 772 C CA . PHE A 1 96 ? 4.938 -3.609 2.493 1.00 84.12 96 PHE A CA 1
ATOM 773 C C . PHE A 1 96 ? 5.902 -3.525 3.690 1.00 84.12 96 PHE A C 1
ATOM 775 O O . PHE A 1 96 ? 7.015 -4.038 3.623 1.00 84.12 96 PHE A O 1
ATOM 782 N N . TYR A 1 97 ? 5.490 -2.894 4.794 1.00 80.44 97 TYR A N 1
ATOM 783 C CA . TYR A 1 97 ? 6.357 -2.715 5.964 1.00 80.44 97 TYR A CA 1
ATOM 784 C C . TYR A 1 97 ? 6.572 -3.999 6.776 1.00 80.44 97 TYR A C 1
ATOM 786 O O . TYR A 1 97 ? 7.602 -4.115 7.433 1.00 80.44 97 TYR A O 1
ATOM 794 N N . ASP A 1 98 ? 5.655 -4.961 6.689 1.00 79.31 98 ASP A N 1
ATOM 795 C CA . ASP A 1 98 ? 5.674 -6.194 7.487 1.00 79.31 98 ASP A CA 1
ATOM 796 C C . ASP A 1 98 ? 6.193 -7.402 6.686 1.00 79.31 98 ASP A C 1
ATOM 798 O O . ASP A 1 98 ? 6.082 -8.546 7.117 1.00 79.31 98 ASP A O 1
ATOM 802 N N . GLY A 1 99 ? 6.793 -7.151 5.515 1.00 82.31 99 GLY A N 1
ATOM 803 C CA . GLY A 1 99 ? 7.578 -8.142 4.771 1.00 82.31 99 GLY A CA 1
ATOM 804 C C . GLY A 1 99 ? 7.120 -8.418 3.339 1.00 82.31 99 GLY A C 1
ATOM 805 O O . GLY A 1 99 ? 7.806 -9.152 2.625 1.00 82.31 99 GLY A O 1
ATOM 806 N N . CYS A 1 100 ? 6.010 -7.833 2.874 1.00 87.94 100 CYS A N 1
ATOM 807 C CA . CYS A 1 100 ? 5.609 -7.975 1.472 1.00 87.94 100 CYS A CA 1
ATOM 808 C C . CYS A 1 100 ? 6.577 -7.212 0.552 1.00 87.94 100 CYS A C 1
ATOM 810 O O . CYS A 1 100 ? 6.784 -6.011 0.725 1.00 87.94 100 CYS A O 1
ATOM 812 N N . LYS A 1 101 ? 7.152 -7.894 -0.445 1.00 88.06 101 LYS A N 1
ATOM 813 C CA . LYS A 1 101 ? 8.179 -7.324 -1.337 1.00 88.06 101 LYS A CA 1
ATOM 814 C C . LYS A 1 101 ? 7.599 -6.665 -2.589 1.00 88.06 101 LYS A C 1
ATOM 816 O O . LYS A 1 101 ? 8.318 -5.905 -3.241 1.00 88.06 101 LYS A O 1
ATOM 821 N N . ALA A 1 102 ? 6.308 -6.868 -2.858 1.00 90.62 102 ALA A N 1
ATOM 822 C CA . ALA A 1 102 ? 5.572 -6.273 -3.966 1.00 90.62 102 ALA A CA 1
ATOM 823 C C . ALA A 1 102 ? 5.673 -4.745 -3.946 1.00 90.62 102 ALA A C 1
ATOM 825 O O . ALA A 1 102 ? 4.897 -4.040 -3.285 1.00 90.62 102 ALA A O 1
ATOM 826 N N . SER A 1 103 ? 6.641 -4.230 -4.694 1.00 91.50 103 SER A N 1
ATOM 827 C CA . SER A 1 103 ? 6.867 -2.808 -4.869 1.00 91.50 103 SER A CA 1
ATOM 828 C C . SER A 1 103 ? 7.447 -2.525 -6.247 1.00 91.50 103 SER A C 1
ATOM 830 O O . SER A 1 103 ? 8.242 -3.294 -6.775 1.00 91.50 103 SER A O 1
ATOM 832 N N . SER A 1 104 ? 7.023 -1.419 -6.850 1.00 91.88 104 SER A N 1
ATOM 833 C CA . SER A 1 104 ? 7.552 -0.957 -8.129 1.00 91.88 104 SER A CA 1
ATOM 834 C C . SER A 1 104 ? 7.770 0.550 -8.076 1.00 91.88 104 SER A C 1
ATOM 836 O O . SER A 1 104 ? 6.863 1.286 -7.658 1.00 91.88 104 SER A O 1
ATOM 838 N N . PRO A 1 105 ? 8.937 1.053 -8.514 1.00 92.75 105 PRO A N 1
ATOM 839 C CA . PRO A 1 105 ? 9.156 2.485 -8.633 1.00 92.75 105 PRO A CA 1
ATOM 840 C C . PRO A 1 105 ? 8.159 3.085 -9.631 1.00 92.75 105 PRO A C 1
ATOM 842 O O . PRO A 1 105 ? 7.785 2.459 -10.620 1.00 92.75 105 PRO A O 1
ATOM 845 N N . LEU A 1 106 ? 7.715 4.312 -9.359 1.00 92.75 106 LEU A N 1
ATOM 846 C CA . LEU A 1 106 ? 6.840 5.072 -10.252 1.00 92.75 106 LEU A CA 1
ATOM 847 C C . LEU A 1 106 ? 7.540 6.346 -10.721 1.00 92.75 106 LEU A C 1
ATOM 849 O O . LEU A 1 106 ? 8.473 6.841 -10.079 1.00 92.75 106 LEU A O 1
ATOM 853 N N . LEU A 1 107 ? 7.052 6.916 -11.823 1.00 91.25 107 LEU A N 1
ATOM 854 C CA . LEU A 1 107 ? 7.495 8.230 -12.270 1.00 91.25 107 LEU A CA 1
ATOM 855 C C . LEU A 1 107 ? 7.138 9.297 -11.232 1.00 91.25 107 LEU A C 1
ATOM 857 O O . LEU A 1 107 ? 5.986 9.455 -10.832 1.00 91.25 107 LEU A O 1
ATOM 861 N N . GLN A 1 108 ? 8.152 10.048 -10.806 1.00 90.56 108 GLN A N 1
ATOM 862 C CA . GLN A 1 108 ? 8.040 10.969 -9.672 1.00 90.56 108 GLN A CA 1
ATOM 863 C C . GLN A 1 108 ? 7.362 12.293 -10.032 1.00 90.56 108 GLN A C 1
ATOM 865 O O . GLN A 1 108 ? 6.622 12.850 -9.220 1.00 90.56 108 GLN A O 1
ATOM 870 N N . LYS A 1 109 ? 7.636 12.802 -11.240 1.00 86.81 109 LYS A N 1
ATOM 871 C CA . LYS A 1 109 ? 7.196 14.125 -11.710 1.00 86.81 109 LYS A CA 1
ATOM 872 C C . LYS A 1 109 ? 5.989 14.073 -12.656 1.00 86.81 109 LYS A C 1
ATOM 874 O O . LYS A 1 109 ? 5.400 15.109 -12.938 1.00 86.81 109 LYS A O 1
ATOM 879 N N . ALA A 1 110 ? 5.598 12.891 -13.128 1.00 87.06 110 ALA A N 1
ATOM 880 C CA . ALA A 1 110 ? 4.469 12.742 -14.040 1.00 87.06 110 ALA A CA 1
ATOM 881 C C . ALA A 1 110 ? 3.125 12.854 -13.300 1.00 87.06 110 ALA A C 1
ATOM 883 O O . ALA A 1 110 ? 2.978 12.398 -12.158 1.00 87.06 110 ALA A O 1
ATOM 884 N N . ARG A 1 111 ? 2.108 13.420 -13.963 1.00 87.94 111 ARG A N 1
ATOM 885 C CA . ARG A 1 111 ? 0.724 13.293 -13.489 1.00 87.94 111 ARG A CA 1
ATOM 886 C C . ARG A 1 111 ? 0.282 11.855 -13.730 1.00 87.94 111 ARG A C 1
ATOM 888 O O . ARG A 1 111 ? 0.474 11.322 -14.815 1.00 87.94 111 ARG A O 1
ATOM 895 N N . MET A 1 112 ? -0.307 11.231 -12.719 1.00 90.00 112 MET A N 1
ATOM 896 C CA . MET A 1 112 ? -0.669 9.815 -12.757 1.00 90.00 112 MET A CA 1
ATOM 897 C C . MET A 1 112 ? -2.132 9.619 -12.383 1.00 90.00 112 MET A C 1
ATOM 899 O O . MET A 1 112 ? -2.635 10.260 -11.456 1.00 90.00 112 MET A O 1
ATOM 903 N N . ARG A 1 113 ? -2.803 8.718 -13.094 1.00 89.00 113 ARG A N 1
ATOM 904 C CA . ARG A 1 113 ? -4.131 8.212 -12.749 1.00 89.00 113 ARG A CA 1
ATOM 905 C C . ARG A 1 113 ? -4.032 6.701 -12.611 1.00 89.00 113 ARG A C 1
ATOM 907 O O . ARG A 1 113 ? -3.691 6.016 -13.570 1.00 89.00 113 ARG A O 1
ATOM 914 N N . ALA A 1 114 ? -4.290 6.204 -11.409 1.00 88.31 114 ALA A N 1
ATOM 915 C CA . ALA A 1 114 ? -4.326 4.777 -11.145 1.00 88.31 114 ALA A CA 1
ATOM 916 C C . ALA A 1 114 ? -5.741 4.249 -11.387 1.00 88.31 114 ALA A C 1
ATOM 918 O O . ALA A 1 114 ? -6.713 4.846 -10.918 1.00 88.31 114 ALA A O 1
ATOM 919 N N . THR A 1 115 ? -5.854 3.150 -12.124 1.00 88.56 115 THR A N 1
ATOM 920 C CA . THR A 1 115 ? -7.128 2.463 -12.337 1.00 88.56 115 THR A CA 1
ATOM 921 C C . THR A 1 115 ? -7.252 1.282 -11.376 1.00 88.56 115 THR A C 1
ATOM 923 O O . THR A 1 115 ? -6.250 0.727 -10.928 1.00 88.56 115 THR A O 1
ATOM 926 N N . LYS A 1 116 ? -8.489 0.886 -11.059 1.00 89.00 116 LYS A N 1
ATOM 927 C CA . LYS A 1 116 ? -8.784 -0.320 -10.264 1.00 89.00 116 LYS A CA 1
ATOM 928 C C . LYS A 1 116 ? -8.851 -1.594 -11.116 1.00 89.00 116 LYS A C 1
ATOM 930 O O . LYS A 1 116 ? -9.380 -2.606 -10.675 1.00 89.00 116 LYS A O 1
ATOM 935 N N . LYS A 1 117 ? -8.382 -1.532 -12.366 1.00 89.88 117 LYS A N 1
ATOM 936 C CA . LYS A 1 117 ? -8.382 -2.679 -13.272 1.00 89.88 117 LYS A CA 1
ATOM 937 C C . LYS A 1 117 ? -7.047 -3.421 -13.136 1.00 89.88 117 LYS A C 1
ATOM 939 O O . LYS A 1 117 ? -6.008 -2.786 -13.355 1.00 89.88 117 LYS A O 1
ATOM 944 N N . PRO A 1 118 ? -7.053 -4.714 -12.762 1.00 91.56 118 PRO A N 1
ATOM 945 C CA . PRO A 1 118 ? -5.857 -5.543 -12.826 1.00 91.56 118 PRO A CA 1
ATOM 946 C C . PRO A 1 118 ? -5.441 -5.771 -14.280 1.00 91.56 118 PRO A C 1
ATOM 948 O O . PRO A 1 118 ? -6.283 -5.891 -15.165 1.00 91.56 118 PRO A O 1
ATOM 951 N N . CYS A 1 119 ? -4.137 -5.854 -14.519 1.00 90.50 119 CYS A N 1
ATOM 952 C CA . CYS A 1 119 ? -3.575 -6.377 -15.756 1.00 90.50 119 CYS A CA 1
ATOM 953 C C . CYS A 1 119 ? -3.796 -7.894 -15.830 1.00 90.50 119 CYS A C 1
ATOM 955 O O . CYS A 1 119 ? -3.611 -8.593 -14.835 1.00 90.50 119 CYS A O 1
ATOM 957 N N . GLU A 1 120 ? -4.137 -8.412 -17.005 1.00 90.75 120 GLU A N 1
ATOM 958 C CA . GLU A 1 120 ? -4.420 -9.839 -17.213 1.00 90.75 120 GLU A CA 1
ATOM 959 C C . GLU A 1 120 ? -3.175 -10.722 -17.037 1.00 90.75 120 GLU A C 1
ATOM 961 O O . GLU A 1 120 ? -3.277 -11.845 -16.552 1.00 90.75 120 GLU A O 1
ATOM 966 N N . VAL A 1 121 ? -1.988 -10.190 -17.349 1.00 91.50 121 VAL A N 1
ATOM 967 C CA . VAL A 1 121 ? -0.723 -10.938 -17.284 1.00 91.50 121 VAL A CA 1
ATOM 968 C C . VAL A 1 121 ? -0.131 -10.910 -15.877 1.00 91.50 121 VAL A C 1
ATOM 970 O O . VAL A 1 121 ? 0.067 -11.946 -15.249 1.00 91.50 121 VAL A O 1
ATOM 973 N N . CYS A 1 122 ? 0.160 -9.715 -15.354 1.00 87.88 122 CYS A N 1
ATOM 974 C CA . CYS A 1 122 ? 0.883 -9.576 -14.088 1.00 87.88 122 CYS A CA 1
ATOM 975 C C . CYS A 1 122 ? -0.028 -9.353 -12.873 1.00 87.88 122 CYS A C 1
ATOM 977 O O . CYS A 1 122 ? 0.454 -9.424 -11.745 1.00 87.88 122 CYS A O 1
ATOM 979 N N . LYS A 1 123 ? -1.328 -9.084 -13.065 1.00 90.38 123 LYS A N 1
ATOM 980 C CA . LYS A 1 123 ? -2.297 -8.744 -11.999 1.00 90.38 123 LYS A CA 1
ATOM 981 C C . LYS A 1 123 ? -1.997 -7.443 -11.247 1.00 90.38 123 LYS A C 1
ATOM 983 O O . LYS A 1 123 ? -2.649 -7.136 -10.255 1.00 90.38 123 LYS A O 1
ATOM 988 N N . TRP A 1 124 ? -1.056 -6.635 -11.736 1.00 92.19 124 TRP A N 1
ATOM 989 C CA . TRP A 1 124 ? -0.817 -5.289 -11.214 1.00 92.19 124 TRP A CA 1
ATOM 990 C C . TRP A 1 124 ? -1.858 -4.301 -11.753 1.00 92.19 124 TRP A C 1
ATOM 992 O O . TRP A 1 124 ? -2.368 -4.486 -12.858 1.00 92.19 124 TRP A O 1
ATOM 1002 N N . PRO A 1 125 ? -2.180 -3.232 -11.008 1.00 92.75 125 PRO A N 1
ATOM 1003 C CA . PRO A 1 125 ? -3.094 -2.197 -11.471 1.00 92.75 125 PRO A CA 1
ATOM 1004 C C . PRO A 1 12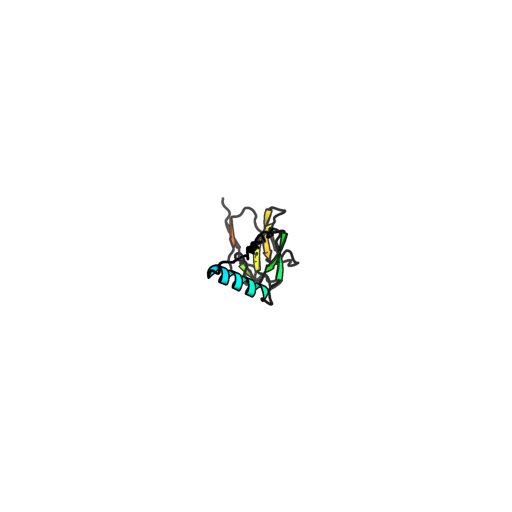5 ? -2.522 -1.426 -12.663 1.00 92.75 125 PRO A C 1
ATOM 1006 O O . PRO A 1 125 ? -1.345 -1.059 -12.681 1.00 92.75 125 PRO A O 1
ATOM 1009 N N . ILE A 1 126 ? -3.382 -1.096 -13.625 1.00 92.00 126 ILE A N 1
ATOM 1010 C CA . ILE A 1 126 ? -2.997 -0.272 -14.773 1.00 92.00 126 ILE A CA 1
ATOM 1011 C C . ILE A 1 126 ? -2.891 1.201 -14.344 1.00 92.00 126 ILE A C 1
ATOM 1013 O O . ILE A 1 126 ? -3.816 1.768 -13.744 1.00 92.00 126 ILE A O 1
ATOM 1017 N N . ILE A 1 127 ? -1.766 1.841 -14.674 1.00 91.69 127 ILE A N 1
ATOM 1018 C CA . ILE A 1 127 ? -1.481 3.247 -14.361 1.00 91.69 127 ILE A CA 1
ATOM 1019 C C . ILE A 1 127 ? -1.322 4.027 -15.660 1.00 91.69 127 ILE A C 1
ATOM 1021 O O . ILE A 1 127 ? -0.515 3.672 -16.514 1.00 91.69 127 ILE A O 1
ATOM 1025 N N . ILE A 1 128 ? -2.047 5.135 -15.773 1.00 91.69 128 ILE A N 1
ATOM 1026 C CA . ILE A 1 128 ? -1.948 6.049 -16.909 1.00 91.69 128 ILE A CA 1
ATOM 1027 C C . ILE A 1 128 ? -1.130 7.261 -16.476 1.00 91.69 128 ILE A C 1
ATOM 1029 O O . ILE A 1 128 ? -1.515 7.988 -15.552 1.00 91.69 128 ILE A O 1
ATOM 1033 N N . PHE A 1 129 ? -0.013 7.495 -17.160 1.00 92.12 129 PHE A N 1
ATOM 1034 C CA . PHE A 1 129 ? 0.800 8.691 -16.982 1.00 92.12 129 PHE A CA 1
ATOM 1035 C C . PHE A 1 129 ? 0.441 9.748 -18.025 1.00 92.12 129 PHE A C 1
ATOM 1037 O O . PHE A 1 129 ? 0.202 9.450 -19.192 1.00 92.12 129 PHE A O 1
ATOM 1044 N N . ARG A 1 130 ? 0.411 11.005 -17.589 1.00 90.19 130 ARG A N 1
ATOM 1045 C CA . ARG A 1 130 ? 0.325 1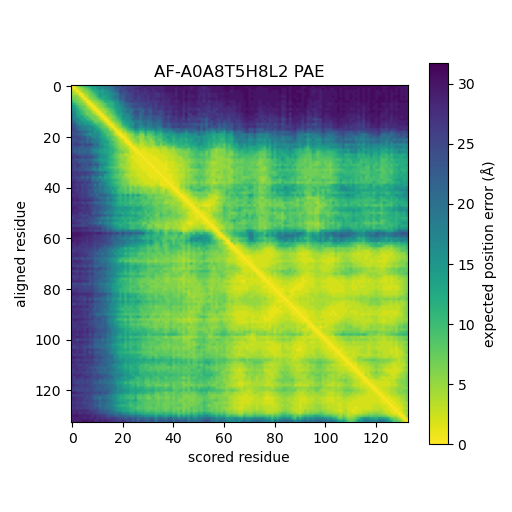2.186 -18.443 1.00 90.19 130 ARG A CA 1
ATOM 1046 C C . ARG A 1 130 ? 1.523 13.070 -18.139 1.00 90.19 130 ARG A C 1
ATOM 1048 O O . ARG A 1 130 ? 1.684 13.541 -17.009 1.00 90.19 130 ARG A O 1
ATOM 1055 N N . TYR A 1 131 ? 2.351 13.290 -19.147 1.00 83.38 131 TYR A N 1
ATOM 1056 C CA . TYR A 1 131 ? 3.381 14.315 -19.095 1.00 83.38 131 TYR A CA 1
ATOM 1057 C C . TYR A 1 131 ? 2.717 15.660 -19.383 1.00 83.38 131 TYR A C 1
ATOM 1059 O O . TYR A 1 131 ? 1.943 15.781 -20.331 1.00 83.38 131 TYR A O 1
ATOM 1067 N N . SER A 1 132 ? 2.965 16.650 -18.527 1.00 72.19 132 SER A N 1
ATOM 1068 C CA . SER A 1 132 ? 2.804 18.037 -18.958 1.00 72.19 132 SER A CA 1
ATOM 1069 C C . SER A 1 132 ? 4.008 18.336 -19.834 1.00 72.19 132 SER A C 1
ATOM 1071 O O . SER A 1 132 ? 5.126 18.039 -19.407 1.00 72.19 132 SER A O 1
ATOM 1073 N N . ARG A 1 133 ? 3.769 18.855 -21.038 1.00 65.19 133 ARG A N 1
ATOM 1074 C CA . ARG A 1 133 ? 4.798 19.615 -21.748 1.00 65.19 133 ARG A CA 1
ATOM 1075 C C . ARG A 1 133 ? 5.163 20.844 -20.920 1.00 65.19 133 ARG A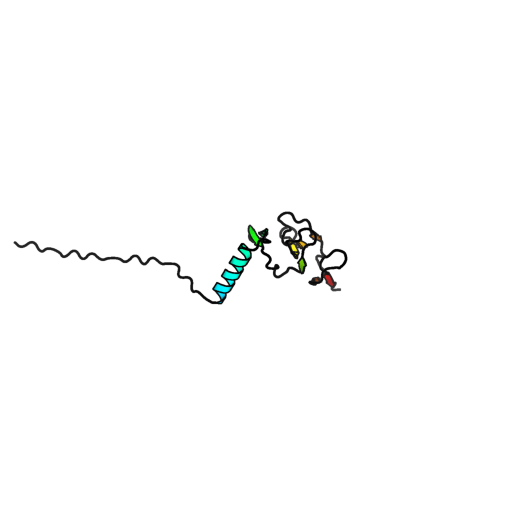 C 1
ATOM 1077 O O . ARG A 1 133 ? 4.276 21.295 -20.148 1.00 65.19 133 ARG A O 1
#

Solvent-accessible surface area (backbone atoms only — not comparable to full-atom values): 8397 Å² total; per-residue (Å²): 136,85,81,83,80,78,81,82,78,84,79,82,79,77,79,80,76,83,69,88,78,77,83,87,42,74,69,56,54,52,52,52,49,53,52,53,50,39,73,69,33,88,71,36,42,78,26,66,35,85,88,77,74,42,77,40,78,45,26,79,69,70,55,97,68,46,36,28,61,24,81,84,74,67,70,36,29,29,25,81,43,66,43,84,88,78,66,45,45,26,39,27,31,69,40,36,79,71,68,46,77,59,60,45,87,48,76,76,86,49,47,74,49,77,39,66,48,56,37,92,85,76,39,48,51,46,69,50,76,43,78,81,131

Sequence (133 aa):
MPRRKSKLKTVQIKKITARHIVKITKSKTEIFKKEIVQYLDNNGFLSWSSKEKKYLILGTNSPKKGLVQCPECKVGELMVIRSRTTRKRFMGCSNFYDGCKASSPLLQKARMRATKKPCEVCKWPIIIFRYSR

pLDDT: mean 81.14, std 10.91, range [48.19, 92.75]

Nearest PDB structures (foldseek):
  6lxw-assembly1_J  TM=1.787E-01  e=3.577E+00  Homo sapiens

Foldseek 3Di:
DDDDDDDDDDDPPPPPPPDPDDDDDPVVVVVVVVVVVLVPAPLWDWAQDPPVRDTDTGHVPQDPQFQFQDPQPSSWGWGWDQDPVVRAIKIDTSRVRVPGPPIGGDDRPWDKDWHSDADPPNRDTDMDTDDDD

Radius of gyration: 27.89 Å; Cα contacts (8 Å, |Δi|>4): 181; chains: 1; bounding box: 41×37×107 Å

Secondary structure (DSSP, 8-state):
-------------------------HHHHHHHHHHHHHHH-TT-EEEEETTTTEEEEE-SS--TTEEEE-TTTSSSEEEEEE-TTT--EEEEETTTTTT---EEE--SSSEEEEEEEEPTTT-PEEEEEE---

Mean predicted aligned error: 11.63 Å